Protein AF-X1G095-F1 (afdb_monomer_lite)

Radius of gyration: 19.26 Å; chains: 1; bounding box: 47×17×46 Å

Structure (mmCIF, N/CA/C/O backbone):
data_AF-X1G095-F1
#
_entry.id   AF-X1G095-F1
#
loop_
_atom_site.group_PDB
_atom_site.id
_atom_site.type_symbol
_atom_site.label_atom_id
_atom_site.label_alt_id
_atom_site.label_comp_id
_atom_site.label_asym_id
_atom_site.label_entity_id
_atom_site.label_seq_id
_atom_site.pdbx_PDB_ins_code
_atom_site.Cartn_x
_atom_site.Cartn_y
_atom_site.Cartn_z
_atom_site.occupancy
_atom_site.B_iso_or_equiv
_atom_site.auth_seq_id
_atom_site.auth_comp_id
_atom_site.auth_asym_id
_atom_site.auth_atom_id
_atom_site.pdbx_PDB_model_num
ATOM 1 N N . LYS A 1 1 ? -13.282 6.020 -6.147 1.00 81.81 1 LYS A N 1
ATOM 2 C CA . LYS A 1 1 ? -13.231 5.980 -7.633 1.00 81.81 1 LYS A CA 1
ATOM 3 C C . LYS A 1 1 ? -11.799 6.033 -8.180 1.00 81.81 1 LYS A C 1
ATOM 5 O O . LYS A 1 1 ? -11.511 5.239 -9.056 1.00 81.81 1 LYS A O 1
ATOM 10 N N . TYR A 1 2 ? -10.896 6.871 -7.651 1.00 92.94 2 TYR A N 1
ATOM 11 C CA . TYR A 1 2 ? -9.537 7.024 -8.211 1.00 92.94 2 TYR A CA 1
ATOM 12 C C . TYR A 1 2 ? -8.449 6.099 -7.646 1.00 92.94 2 TYR A C 1
ATOM 14 O O . TYR A 1 2 ? -7.417 5.953 -8.283 1.00 92.94 2 TYR A O 1
ATOM 22 N N . SER A 1 3 ? -8.672 5.437 -6.504 1.00 92.44 3 SER A N 1
ATOM 23 C CA . SER A 1 3 ? -7.646 4.598 -5.857 1.00 92.44 3 SER A CA 1
ATOM 24 C C . SER A 1 3 ? -7.054 3.530 -6.786 1.00 92.44 3 SER A C 1
ATOM 26 O O . SER A 1 3 ? -5.845 3.398 -6.859 1.00 92.44 3 SER A O 1
ATOM 28 N N . LEU A 1 4 ? -7.863 2.797 -7.559 1.00 95.88 4 LEU A N 1
ATOM 29 C CA . LEU A 1 4 ? -7.307 1.778 -8.457 1.00 95.88 4 LEU A CA 1
ATOM 30 C C . LEU A 1 4 ? -6.514 2.384 -9.627 1.00 95.88 4 LEU A C 1
ATOM 32 O O . LEU A 1 4 ? -5.514 1.810 -10.042 1.00 95.88 4 LEU A O 1
ATOM 36 N N . ALA A 1 5 ? -6.936 3.547 -10.132 1.00 96.69 5 ALA A N 1
ATOM 37 C CA . ALA A 1 5 ? -6.280 4.211 -11.256 1.00 96.69 5 ALA A CA 1
ATOM 38 C 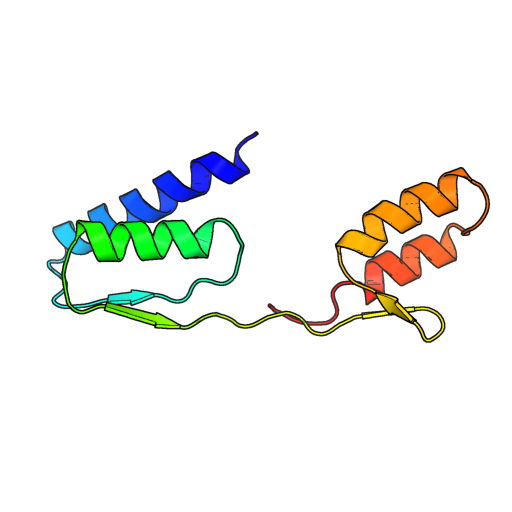C . ALA A 1 5 ? -4.871 4.714 -10.904 1.00 96.69 5 ALA A C 1
ATOM 40 O O . ALA A 1 5 ? -4.015 4.775 -11.783 1.00 96.69 5 ALA A O 1
ATOM 41 N N . THR A 1 6 ? -4.593 5.022 -9.629 1.00 97.12 6 THR A N 1
ATOM 42 C CA . THR A 1 6 ? -3.250 5.462 -9.219 1.00 97.12 6 THR A CA 1
ATOM 43 C C . THR A 1 6 ? -2.192 4.380 -9.410 1.00 97.12 6 THR A C 1
ATOM 45 O O . THR A 1 6 ? -1.034 4.723 -9.612 1.00 97.12 6 THR A O 1
ATOM 48 N N . ARG A 1 7 ? -2.568 3.093 -9.423 1.00 97.69 7 ARG A N 1
ATOM 49 C CA . ARG A 1 7 ? -1.642 1.985 -9.702 1.00 97.69 7 ARG A CA 1
ATOM 50 C C . ARG A 1 7 ? -0.944 2.149 -11.055 1.00 97.69 7 ARG A C 1
ATOM 52 O O . ARG A 1 7 ? 0.274 2.024 -11.118 1.00 97.69 7 ARG A O 1
ATOM 59 N N . GLU A 1 8 ? -1.711 2.433 -12.108 1.00 97.88 8 GLU A N 1
ATOM 60 C CA . GLU A 1 8 ? -1.164 2.622 -13.461 1.00 97.88 8 GLU A CA 1
ATOM 61 C C . GLU A 1 8 ? -0.328 3.898 -13.530 1.00 97.88 8 GLU A C 1
ATOM 63 O O . GLU A 1 8 ? 0.788 3.871 -14.027 1.00 97.88 8 GLU A O 1
ATOM 68 N N . ILE A 1 9 ? -0.813 4.987 -12.922 1.00 98.00 9 ILE A N 1
ATOM 69 C CA . ILE A 1 9 ? -0.088 6.265 -12.886 1.00 98.00 9 ILE A CA 1
ATOM 70 C C . ILE A 1 9 ? 1.289 6.099 -12.232 1.00 98.00 9 ILE A C 1
ATOM 72 O O . ILE A 1 9 ? 2.269 6.648 -12.726 1.00 98.00 9 ILE A O 1
ATOM 76 N N . ILE A 1 10 ? 1.381 5.344 -11.135 1.00 98.25 10 ILE A N 1
ATOM 77 C CA . ILE A 1 10 ? 2.654 5.056 -10.461 1.00 98.25 10 ILE A CA 1
ATOM 78 C C . ILE A 1 10 ? 3.580 4.264 -11.384 1.00 98.25 10 ILE A C 1
ATOM 80 O O . ILE A 1 10 ? 4.750 4.624 -11.510 1.00 98.25 10 ILE A O 1
ATOM 84 N N . ALA A 1 11 ? 3.060 3.218 -12.034 1.00 98.44 11 ALA A N 1
ATOM 85 C CA . ALA A 1 11 ? 3.848 2.392 -12.940 1.00 98.44 11 ALA A CA 1
ATOM 86 C C . ALA A 1 11 ? 4.412 3.222 -14.106 1.00 98.44 11 ALA A C 1
ATOM 88 O O . ALA A 1 11 ? 5.623 3.237 -14.327 1.00 98.44 11 ALA A O 1
ATOM 89 N N . ASP A 1 12 ? 3.545 3.983 -14.774 1.00 98.38 12 ASP A N 1
ATOM 90 C CA . ASP A 1 12 ? 3.890 4.812 -15.929 1.00 98.38 12 ASP A CA 1
ATOM 91 C C . ASP A 1 12 ? 4.857 5.944 -15.545 1.00 98.38 12 ASP A C 1
ATOM 93 O O . ASP A 1 12 ? 5.758 6.286 -16.309 1.00 98.38 12 ASP A O 1
ATOM 97 N N . SER A 1 13 ? 4.720 6.509 -14.339 1.00 98.38 13 SER A N 1
ATOM 98 C CA . SER A 1 13 ? 5.625 7.557 -13.847 1.00 98.38 13 SER A CA 1
ATOM 99 C C . SER A 1 13 ? 7.048 7.033 -13.646 1.00 98.38 13 SER A C 1
ATOM 101 O O . SER A 1 13 ? 8.011 7.696 -14.030 1.00 98.38 13 SER A O 1
ATOM 103 N N . ILE A 1 14 ? 7.197 5.842 -13.059 1.00 98.19 14 ILE A N 1
ATOM 104 C CA . ILE A 1 14 ? 8.511 5.214 -12.855 1.00 98.19 14 ILE A CA 1
ATOM 105 C C . ILE A 1 14 ? 9.121 4.832 -14.201 1.00 98.19 14 ILE A C 1
ATOM 107 O O . ILE A 1 14 ? 10.305 5.080 -14.424 1.00 98.19 14 ILE A O 1
ATOM 111 N N . GLU A 1 15 ? 8.318 4.271 -15.105 1.00 98.19 15 GLU A N 1
ATOM 112 C CA . GLU A 1 15 ? 8.736 3.911 -16.460 1.00 98.19 15 GLU A CA 1
ATOM 113 C C . GLU A 1 15 ? 9.261 5.137 -17.223 1.00 98.19 15 GLU A C 1
ATOM 115 O O . GLU A 1 15 ? 10.384 5.118 -17.732 1.00 98.19 15 GLU A O 1
ATOM 120 N N . ALA A 1 16 ? 8.510 6.243 -17.208 1.00 98.25 16 ALA A N 1
ATOM 121 C CA . ALA A 1 16 ? 8.881 7.484 -17.878 1.00 98.25 16 ALA A CA 1
ATOM 122 C C . ALA A 1 16 ? 10.215 8.057 -17.375 1.00 98.25 16 ALA A C 1
ATOM 124 O O . ALA A 1 16 ? 11.090 8.380 -18.179 1.00 98.25 16 ALA A O 1
ATOM 125 N N . VAL A 1 17 ? 10.398 8.162 -16.054 1.00 98.12 17 VAL A N 1
ATOM 126 C C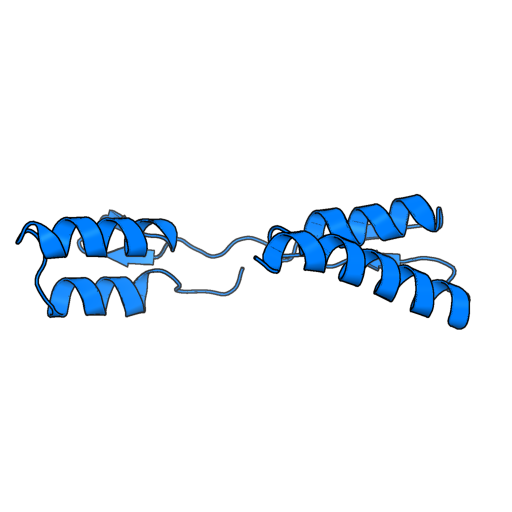A . VAL A 1 17 ? 11.637 8.709 -15.475 1.00 98.12 17 VAL A CA 1
ATOM 127 C C . VAL A 1 17 ? 12.819 7.773 -15.734 1.00 98.12 17 VAL A C 1
ATOM 129 O O . VAL A 1 17 ? 13.900 8.239 -16.092 1.00 98.12 17 VAL 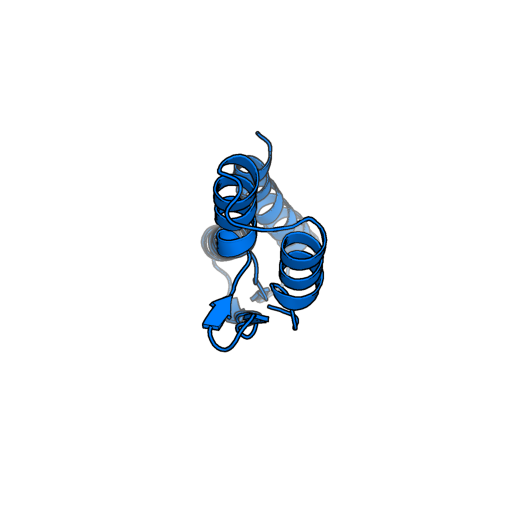A O 1
ATOM 132 N N . SER A 1 18 ? 12.617 6.460 -15.608 1.00 97.38 18 SER A N 1
ATOM 133 C CA . SER A 1 18 ? 13.696 5.479 -15.770 1.00 97.38 18 SER A CA 1
ATOM 134 C C . SER A 1 18 ? 14.222 5.417 -17.201 1.00 97.38 18 SER A C 1
ATOM 136 O O . SER A 1 18 ? 15.432 5.321 -17.395 1.00 97.38 18 SER A O 1
ATOM 138 N N . MET A 1 19 ? 13.336 5.528 -18.197 1.00 96.19 19 MET A N 1
ATOM 139 C CA . MET A 1 19 ? 13.728 5.592 -19.609 1.00 96.19 19 MET A CA 1
ATOM 140 C C . MET A 1 19 ? 14.349 6.939 -19.993 1.00 96.19 19 MET A C 1
ATOM 142 O O . MET A 1 19 ? 15.235 6.979 -20.843 1.00 96.19 19 MET A O 1
ATOM 146 N N . ALA A 1 20 ? 13.899 8.042 -19.385 1.00 97.94 20 ALA A N 1
ATOM 147 C CA . ALA A 1 20 ? 14.448 9.370 -19.657 1.00 97.94 20 ALA A CA 1
ATOM 148 C C . ALA A 1 20 ? 15.872 9.555 -19.103 1.00 97.94 20 ALA A C 1
ATOM 150 O O . ALA A 1 20 ? 16.673 10.266 -19.710 1.00 97.94 20 ALA A O 1
ATOM 151 N N . HIS A 1 21 ? 16.186 8.925 -17.966 1.00 96.56 21 HIS A N 1
ATOM 152 C CA . HIS A 1 21 ? 17.472 9.042 -17.262 1.00 96.56 21 HIS A CA 1
ATOM 153 C C . HIS A 1 21 ? 18.384 7.809 -17.377 1.00 96.56 21 HIS A C 1
ATOM 155 O O . HIS A 1 21 ? 19.338 7.692 -16.612 1.00 96.56 21 HIS A O 1
ATOM 161 N N . PRO A 1 22 ? 18.176 6.988 -18.413 1.00 94.19 22 PRO A N 1
ATOM 162 C CA . PRO A 1 22 ? 18.614 5.584 -18.524 1.00 94.19 22 PRO A CA 1
ATOM 163 C C . PRO A 1 22 ? 19.214 4.968 -17.248 1.00 94.19 22 PRO A C 1
ATOM 165 O O . PRO A 1 22 ? 20.422 4.760 -17.157 1.00 94.19 22 PRO A O 1
ATOM 168 N N . PHE A 1 23 ? 18.379 4.688 -16.243 1.00 96.56 23 PHE A N 1
ATOM 169 C CA . PHE A 1 23 ? 18.864 4.052 -15.013 1.00 96.56 23 PHE A CA 1
ATOM 170 C C . PHE A 1 23 ? 19.256 2.585 -15.248 1.00 96.56 23 PHE A C 1
ATOM 172 O O . PHE A 1 23 ? 18.519 1.838 -15.888 1.00 96.56 23 PHE A O 1
ATOM 179 N N . ASP A 1 24 ? 20.373 2.152 -14.655 1.00 97.19 24 ASP A N 1
ATOM 180 C CA . ASP A 1 24 ? 20.853 0.761 -14.723 1.00 97.19 24 ASP A CA 1
ATOM 181 C C . ASP A 1 24 ? 20.146 -0.182 -13.730 1.00 97.19 24 ASP A C 1
ATOM 183 O O . ASP A 1 24 ? 20.274 -1.404 -13.817 1.00 97.19 24 ASP A O 1
ATOM 187 N N . GLY A 1 25 ? 19.412 0.369 -12.761 1.00 97.56 25 GLY A N 1
ATOM 188 C CA . GLY A 1 25 ? 18.661 -0.406 -11.781 1.00 97.56 25 GLY A CA 1
ATOM 189 C C . GLY A 1 25 ? 17.785 0.448 -10.869 1.00 97.56 25 GLY A C 1
ATOM 190 O O . GLY A 1 25 ? 17.907 1.672 -10.839 1.00 97.56 25 GLY A O 1
ATOM 191 N N . LEU A 1 26 ? 16.888 -0.205 -10.124 1.00 98.19 26 LEU A N 1
ATOM 192 C CA . LEU A 1 26 ? 15.856 0.448 -9.314 1.00 98.19 26 LEU A CA 1
ATOM 193 C C . LEU A 1 26 ? 15.836 -0.052 -7.868 1.00 98.19 26 LEU A C 1
ATOM 195 O O . LEU A 1 26 ? 15.897 -1.250 -7.594 1.00 98.19 26 LEU A O 1
ATOM 199 N N . VAL A 1 27 ? 15.646 0.883 -6.940 1.00 98.12 27 VAL A N 1
ATOM 200 C CA . VAL A 1 27 ? 15.267 0.600 -5.551 1.00 98.12 27 VAL A CA 1
ATOM 201 C C . VAL A 1 27 ? 13.868 1.163 -5.340 1.00 98.12 27 VAL A C 1
ATOM 203 O O . VAL A 1 27 ? 13.657 2.370 -5.426 1.00 98.12 27 VAL A O 1
ATOM 206 N N . LEU A 1 28 ? 12.902 0.283 -5.098 1.00 97.88 28 LEU A N 1
ATOM 207 C CA . LEU A 1 28 ? 11.485 0.618 -5.002 1.00 97.88 28 LEU A CA 1
ATOM 208 C C . LEU A 1 28 ? 11.025 0.489 -3.552 1.00 97.88 28 LEU A C 1
ATOM 210 O O . LEU A 1 28 ? 11.159 -0.584 -2.966 1.00 97.88 28 LEU A O 1
ATOM 214 N N . ILE A 1 29 ? 10.462 1.560 -2.986 1.00 97.12 29 ILE A N 1
ATOM 215 C CA . ILE A 1 29 ? 10.042 1.611 -1.576 1.00 97.12 29 ILE A CA 1
ATOM 216 C C . ILE A 1 29 ? 8.524 1.836 -1.475 1.00 97.12 29 ILE A C 1
ATOM 218 O O . ILE A 1 29 ? 8.081 2.965 -1.248 1.00 97.12 29 ILE A O 1
ATOM 222 N N . PRO A 1 30 ? 7.690 0.805 -1.707 1.00 95.75 30 PRO A N 1
ATOM 223 C CA . PRO A 1 30 ? 6.245 0.935 -1.584 1.00 95.75 30 PRO A CA 1
ATOM 224 C C . PRO A 1 30 ? 5.761 0.694 -0.144 1.00 95.75 30 PRO A C 1
ATOM 226 O O . PRO A 1 30 ? 6.320 -0.132 0.575 1.00 95.75 30 PRO A O 1
ATOM 229 N N . SER A 1 31 ? 4.666 1.345 0.256 1.00 91.88 31 SER A N 1
ATOM 230 C CA . SER A 1 31 ? 3.995 1.102 1.550 1.00 91.88 31 SER A CA 1
ATOM 231 C C . SER A 1 31 ? 2.499 0.817 1.395 1.00 91.88 31 SER A C 1
ATOM 233 O O . SER A 1 31 ? 1.999 -0.194 1.872 1.00 91.88 31 SER A O 1
ATOM 235 N N . CYS A 1 32 ? 1.777 1.672 0.669 1.00 92.50 32 CYS A N 1
ATOM 236 C CA . CYS A 1 32 ? 0.325 1.574 0.551 1.00 92.50 32 CYS A CA 1
ATOM 237 C C . CYS A 1 32 ? -0.125 0.590 -0.550 1.00 92.50 32 CYS A C 1
ATOM 239 O O . CYS A 1 32 ? 0.563 0.388 -1.555 1.00 92.50 32 CYS A O 1
ATOM 241 N N . ASP A 1 33 ? -1.336 0.050 -0.393 1.00 94.19 33 ASP A N 1
ATOM 242 C CA . ASP A 1 33 ? -1.980 -0.990 -1.214 1.00 94.19 33 ASP A CA 1
ATOM 243 C C . ASP A 1 33 ? -1.737 -0.844 -2.727 1.00 94.19 33 ASP A C 1
ATOM 245 O O . ASP A 1 33 ? -1.284 -1.779 -3.376 1.00 94.19 33 ASP A O 1
ATOM 249 N N . LYS A 1 34 ? -1.970 0.341 -3.307 1.00 96.56 34 LYS A N 1
ATOM 250 C CA . LYS A 1 34 ? -1.859 0.553 -4.767 1.00 96.56 34 LYS A CA 1
ATOM 251 C C . LYS A 1 34 ? -0.450 0.905 -5.243 1.00 96.56 34 LYS A C 1
ATOM 253 O O . LYS A 1 34 ? -0.168 0.785 -6.434 1.00 96.56 34 LYS A O 1
ATOM 258 N N . ILE A 1 35 ? 0.431 1.285 -4.320 1.00 97.00 35 ILE A N 1
ATOM 259 C CA . ILE A 1 35 ? 1.827 1.626 -4.607 1.00 97.00 35 ILE A CA 1
ATOM 260 C C . ILE A 1 35 ? 2.636 0.350 -4.839 1.00 97.00 35 ILE A C 1
ATOM 262 O O . ILE A 1 35 ? 3.37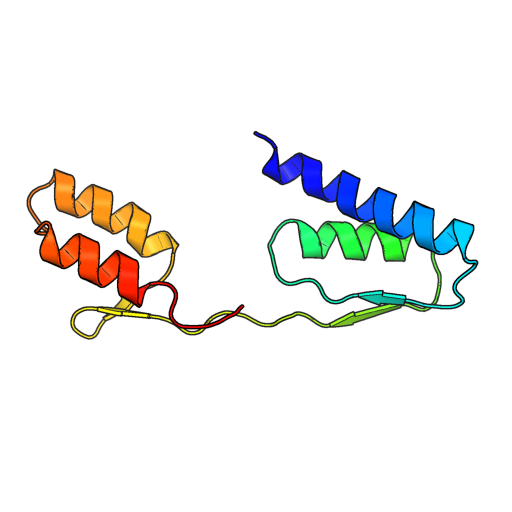6 0.278 -5.816 1.00 97.00 35 ILE A O 1
ATOM 266 N N . VAL A 1 36 ? 2.437 -0.676 -4.000 1.00 96.88 36 VAL A N 1
ATOM 267 C CA . VAL A 1 36 ? 3.133 -1.972 -4.098 1.00 96.88 36 VAL A CA 1
ATOM 268 C C . VAL A 1 36 ? 3.027 -2.591 -5.502 1.00 96.88 36 VAL A C 1
ATOM 270 O O . VAL A 1 36 ? 4.064 -2.773 -6.143 1.00 96.88 36 VAL A O 1
ATOM 273 N N . PRO A 1 37 ? 1.827 -2.873 -6.050 1.00 97.50 37 PRO A N 1
ATOM 274 C CA . PRO A 1 37 ? 1.712 -3.441 -7.384 1.00 97.50 37 PRO A CA 1
ATOM 275 C C . PRO A 1 37 ? 2.129 -2.453 -8.478 1.00 97.50 37 PRO A C 1
ATOM 277 O O . PRO A 1 37 ? 2.688 -2.895 -9.471 1.00 97.50 37 PRO A O 1
ATOM 280 N N . GLY A 1 38 ? 1.916 -1.140 -8.314 1.00 98.00 38 GLY A N 1
ATOM 281 C CA . GLY A 1 38 ? 2.331 -0.143 -9.311 1.00 98.00 38 GLY A CA 1
ATOM 282 C C . GLY A 1 38 ? 3.850 -0.111 -9.512 1.00 98.00 38 GLY A C 1
ATOM 283 O O . GLY A 1 38 ? 4.333 -0.158 -10.641 1.00 98.00 38 GLY A O 1
ATOM 284 N N . MET A 1 39 ? 4.613 -0.124 -8.417 1.00 98.31 39 MET A N 1
ATOM 285 C CA . MET A 1 39 ? 6.077 -0.187 -8.462 1.00 98.31 39 MET A CA 1
ATOM 286 C C . MET A 1 39 ? 6.584 -1.521 -9.028 1.00 98.31 39 MET A C 1
ATOM 288 O O . MET A 1 39 ? 7.493 -1.531 -9.856 1.00 98.31 39 MET A O 1
ATOM 292 N N . ILE A 1 40 ? 5.975 -2.647 -8.635 1.00 97.88 40 ILE A N 1
ATOM 293 C CA . ILE A 1 40 ? 6.336 -3.971 -9.170 1.00 97.88 40 ILE A CA 1
ATOM 294 C C . ILE A 1 40 ? 6.046 -4.052 -10.674 1.00 97.88 40 ILE A C 1
ATOM 296 O O . ILE A 1 40 ? 6.863 -4.575 -11.429 1.00 97.88 40 ILE A O 1
ATOM 300 N N . MET A 1 41 ? 4.916 -3.505 -11.130 1.00 98.44 41 MET A N 1
ATOM 301 C CA . MET A 1 41 ? 4.586 -3.433 -12.554 1.00 98.44 41 MET A CA 1
ATOM 302 C C . MET A 1 41 ? 5.653 -2.665 -13.338 1.00 98.44 41 MET A C 1
ATOM 304 O O . MET A 1 41 ? 6.088 -3.156 -14.375 1.00 98.44 41 MET A O 1
ATOM 308 N N . ALA A 1 42 ? 6.119 -1.517 -12.835 1.00 98.19 42 ALA A N 1
ATOM 309 C CA . ALA A 1 42 ? 7.194 -0.762 -13.481 1.00 98.19 42 ALA A CA 1
ATOM 310 C C . ALA A 1 42 ? 8.504 -1.561 -13.571 1.00 98.19 42 ALA A C 1
ATOM 312 O O . ALA A 1 42 ? 9.101 -1.624 -14.644 1.00 98.19 42 ALA A O 1
ATOM 313 N N . ALA A 1 43 ? 8.923 -2.220 -12.483 1.00 97.94 43 ALA A N 1
ATOM 314 C CA . ALA A 1 43 ? 10.120 -3.066 -12.491 1.00 97.94 43 ALA A CA 1
ATOM 315 C C . ALA A 1 43 ? 10.034 -4.182 -13.542 1.00 97.94 43 ALA A C 1
ATOM 317 O O . ALA A 1 43 ? 10.987 -4.409 -14.285 1.00 97.94 43 ALA A O 1
ATOM 318 N N . LEU A 1 44 ? 8.880 -4.852 -13.632 1.00 97.88 44 LEU A N 1
ATOM 319 C CA . LEU A 1 44 ? 8.657 -5.923 -14.605 1.00 97.88 44 LEU A CA 1
ATOM 320 C C . LEU A 1 44 ? 8.630 -5.409 -16.051 1.00 97.88 44 LEU A C 1
ATOM 322 O O . LEU A 1 44 ? 9.128 -6.099 -16.936 1.00 97.88 44 LEU A O 1
ATOM 326 N N . ARG A 1 45 ? 8.069 -4.216 -16.301 1.00 98.06 45 ARG A N 1
ATOM 327 C CA . ARG A 1 45 ? 8.052 -3.595 -17.637 1.00 98.06 45 ARG A CA 1
ATOM 328 C C . ARG A 1 45 ? 9.446 -3.168 -18.094 1.00 98.06 45 ARG A C 1
ATOM 330 O O . ARG A 1 45 ? 9.813 -3.435 -19.233 1.00 98.06 45 ARG A O 1
ATOM 337 N N . LEU A 1 46 ? 10.217 -2.533 -17.211 1.00 97.56 46 LEU A N 1
ATOM 338 C CA . LEU A 1 46 ? 11.567 -2.048 -17.517 1.00 97.56 46 LEU A CA 1
ATOM 339 C C . LEU A 1 46 ? 12.589 -3.185 -17.617 1.00 97.56 46 LEU A C 1
ATOM 341 O O . LEU A 1 46 ? 13.550 -3.073 -18.372 1.00 97.56 46 LEU A O 1
ATOM 345 N N . ASN A 1 47 ? 12.378 -4.279 -16.877 1.00 97.62 47 ASN A N 1
ATOM 346 C CA . ASN A 1 47 ? 13.212 -5.481 -16.909 1.00 97.62 47 ASN A CA 1
ATOM 347 C C . ASN A 1 47 ? 14.716 -5.202 -16.678 1.00 97.62 47 ASN A C 1
ATOM 349 O O . ASN A 1 47 ? 15.588 -5.810 -17.300 1.00 97.62 47 ASN A O 1
ATOM 353 N N . ILE A 1 48 ? 15.010 -4.277 -15.761 1.00 97.94 48 ILE A N 1
ATOM 354 C CA . ILE A 1 48 ? 16.356 -3.955 -15.264 1.00 97.94 48 ILE A CA 1
ATOM 355 C C . ILE A 1 48 ? 16.506 -4.413 -13.803 1.00 97.94 48 ILE A C 1
ATOM 357 O O . ILE A 1 48 ? 15.490 -4.568 -13.111 1.00 97.94 48 ILE A O 1
ATOM 361 N N . PRO A 1 49 ? 17.738 -4.631 -13.297 1.00 98.44 49 PRO A N 1
ATOM 362 C CA . PRO A 1 49 ? 17.980 -5.009 -11.905 1.00 98.44 49 PRO A CA 1
ATOM 363 C C . PRO A 1 49 ? 17.190 -4.146 -10.913 1.00 98.44 49 PRO A C 1
ATOM 365 O O . PRO A 1 49 ? 17.369 -2.934 -10.849 1.00 98.44 49 PRO A O 1
ATOM 368 N N . SER A 1 50 ? 16.293 -4.766 -10.145 1.00 98.06 50 SER A N 1
ATOM 369 C CA . SER A 1 50 ? 15.367 -4.052 -9.261 1.00 98.06 50 SER A CA 1
ATOM 370 C C . SER A 1 50 ? 15.232 -4.753 -7.912 1.00 98.06 50 SER A C 1
ATOM 372 O O . SER A 1 50 ? 15.159 -5.980 -7.855 1.00 98.06 50 SER A O 1
ATOM 374 N N . ILE A 1 51 ? 15.150 -3.979 -6.829 1.00 98.12 51 ILE A N 1
ATOM 375 C CA . ILE A 1 51 ? 14.839 -4.469 -5.479 1.00 98.12 51 ILE A CA 1
ATOM 376 C C . ILE A 1 51 ? 13.633 -3.722 -4.910 1.00 98.12 51 ILE A C 1
ATOM 378 O O . ILE A 1 51 ? 13.514 -2.507 -5.061 1.00 98.12 51 ILE A O 1
ATOM 382 N N . VAL A 1 52 ? 12.739 -4.457 -4.247 1.00 97.31 52 VAL A N 1
ATOM 383 C CA . VAL A 1 52 ? 11.560 -3.902 -3.572 1.00 97.31 52 VAL A CA 1
ATOM 384 C C . VAL A 1 52 ? 11.756 -4.001 -2.065 1.00 97.31 52 VAL A C 1
ATOM 386 O O . VAL A 1 52 ? 12.007 -5.085 -1.541 1.00 97.31 52 VAL A O 1
ATOM 389 N N . ILE A 1 53 ? 11.623 -2.873 -1.373 1.00 97.06 53 ILE A N 1
ATOM 390 C CA . ILE A 1 53 ? 11.764 -2.755 0.078 1.00 97.06 53 ILE A CA 1
ATOM 391 C C . ILE A 1 53 ? 10.450 -2.201 0.621 1.00 97.06 53 ILE A C 1
ATOM 393 O O . ILE A 1 53 ? 10.130 -1.039 0.404 1.00 97.06 53 ILE A O 1
ATOM 397 N N . SER A 1 54 ? 9.668 -3.031 1.309 1.00 93.81 54 SER A N 1
ATOM 398 C CA . SER A 1 54 ? 8.421 -2.560 1.921 1.00 93.81 54 SER A CA 1
ATOM 399 C C . SER A 1 54 ? 8.706 -1.470 2.959 1.00 93.81 54 SER A C 1
ATOM 401 O O . SER A 1 54 ? 9.630 -1.614 3.759 1.00 93.81 54 SER A O 1
ATOM 403 N N . GLY A 1 55 ? 7.882 -0.418 2.976 1.00 92.12 55 GLY A N 1
ATOM 404 C CA . GLY A 1 55 ? 7.918 0.623 4.009 1.00 92.12 55 GLY A CA 1
ATOM 405 C C . GLY A 1 55 ? 7.589 0.104 5.416 1.00 92.12 55 GLY A C 1
ATOM 406 O O . GLY A 1 55 ? 7.965 0.738 6.396 1.00 92.12 55 GLY A O 1
ATOM 407 N N . GLY A 1 56 ? 6.961 -1.074 5.505 1.00 93.50 56 GLY A N 1
ATOM 408 C CA . GLY A 1 56 ? 6.556 -1.703 6.761 1.00 93.50 56 GLY A CA 1
ATOM 409 C C . GLY A 1 56 ? 5.162 -1.265 7.224 1.00 93.50 56 GLY A C 1
ATOM 410 O O . GLY A 1 56 ? 4.666 -0.252 6.742 1.00 93.50 56 GLY A O 1
ATOM 411 N N . PRO A 1 57 ? 4.520 -2.052 8.107 1.00 93.94 57 PRO A N 1
ATOM 412 C CA . PRO A 1 57 ? 3.183 -1.767 8.608 1.00 93.94 57 PRO A CA 1
ATOM 413 C C . PRO A 1 57 ? 3.197 -0.818 9.809 1.00 93.94 57 PRO A C 1
ATOM 415 O O . PRO A 1 57 ? 4.156 -0.772 10.584 1.00 93.94 57 PRO A O 1
ATOM 418 N N . MET A 1 58 ? 2.068 -0.148 10.007 1.00 95.00 58 MET A N 1
ATOM 419 C CA . MET A 1 58 ? 1.758 0.598 11.222 1.00 95.00 58 MET A CA 1
ATOM 420 C C . MET A 1 58 ? 1.549 -0.331 12.435 1.00 95.00 58 MET A C 1
ATOM 422 O O . MET A 1 58 ? 1.062 -1.455 12.291 1.00 95.00 58 MET A O 1
ATOM 426 N N . LEU A 1 59 ? 1.894 0.137 13.643 1.00 95.38 59 LEU A N 1
ATOM 427 C CA . LEU A 1 59 ? 1.568 -0.556 14.895 1.00 95.38 59 LEU A CA 1
ATOM 428 C C . LEU A 1 59 ? 0.065 -0.480 15.199 1.00 95.38 59 LEU A C 1
ATOM 430 O O . LEU A 1 59 ? -0.603 0.483 14.834 1.00 95.38 59 LEU A O 1
ATOM 434 N N . ALA A 1 60 ? -0.460 -1.476 15.913 1.00 95.88 60 ALA A N 1
ATOM 435 C CA . ALA A 1 60 ? -1.846 -1.444 16.371 1.00 95.88 60 ALA A CA 1
ATOM 436 C C . ALA A 1 60 ? -2.058 -0.326 17.405 1.00 95.88 60 ALA A C 1
ATOM 438 O O . ALA A 1 60 ? -1.256 -0.164 18.330 1.00 95.88 60 ALA A O 1
ATOM 439 N N . GLY A 1 61 ? -3.151 0.419 17.244 1.00 96.62 61 GLY A N 1
ATOM 440 C CA . GLY A 1 61 ? -3.647 1.357 18.243 1.00 96.62 61 GLY A CA 1
ATOM 441 C C . GLY A 1 61 ? -4.272 0.634 19.432 1.00 96.62 61 GLY A C 1
ATOM 442 O O . GLY A 1 61 ? -4.516 -0.575 19.379 1.00 96.62 61 GLY A O 1
ATOM 443 N N . LYS A 1 62 ? -4.567 1.362 20.512 1.00 96.50 62 LYS A N 1
ATOM 444 C CA . LYS A 1 62 ? -5.196 0.792 21.712 1.00 96.50 62 LYS A CA 1
ATOM 445 C C . LYS A 1 62 ? -6.405 1.606 22.143 1.00 96.50 62 LYS A C 1
ATOM 447 O O . LYS A 1 62 ? -6.306 2.807 22.330 1.00 96.50 62 LYS A O 1
ATOM 452 N N . PHE A 1 63 ? -7.518 0.927 22.403 1.00 96.00 63 PHE A N 1
ATOM 453 C CA . PHE A 1 63 ? -8.705 1.541 22.999 1.00 96.00 63 PHE A CA 1
ATOM 454 C C . PHE A 1 63 ? -9.355 0.575 23.987 1.00 96.00 63 PHE A C 1
ATOM 456 O O . PHE A 1 63 ? -9.652 -0.570 23.651 1.00 96.00 63 PHE A O 1
ATOM 463 N N . LYS A 1 64 ? -9.541 1.015 25.239 1.00 93.69 64 LYS A N 1
ATOM 464 C CA . LYS A 1 64 ? -10.122 0.207 26.337 1.00 93.69 64 LYS A CA 1
ATOM 465 C C . LYS A 1 64 ? -9.484 -1.186 26.512 1.00 93.69 64 LYS A C 1
ATOM 467 O O . LYS A 1 64 ? -10.143 -2.132 26.934 1.00 93.69 64 LYS A O 1
ATOM 472 N N . GLY A 1 65 ? -8.186 -1.301 26.224 1.00 92.88 65 GLY A N 1
ATOM 473 C CA . GLY A 1 65 ? -7.419 -2.547 26.340 1.00 92.88 65 GLY A CA 1
ATOM 474 C C . GLY A 1 65 ? -7.483 -3.467 25.115 1.00 92.88 65 GLY A C 1
ATOM 475 O O . GLY A 1 65 ? -6.789 -4.483 25.108 1.00 92.88 65 GLY A O 1
ATOM 476 N N . GLU A 1 66 ? -8.246 -3.111 24.081 1.00 93.94 66 GLU A N 1
ATOM 477 C CA . G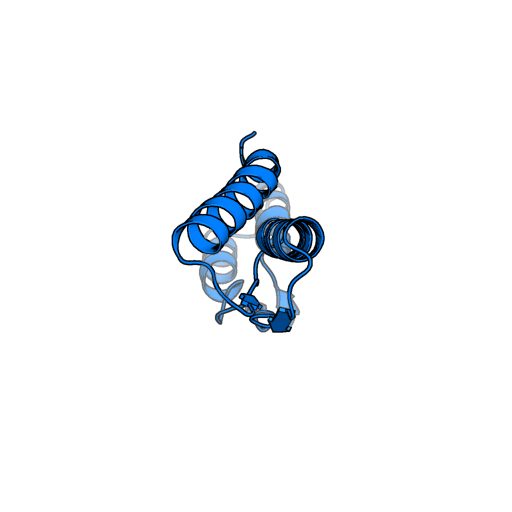LU A 1 66 ? -8.309 -3.843 22.813 1.00 93.94 66 GLU A CA 1
ATOM 478 C C . GLU A 1 66 ? -7.410 -3.198 21.750 1.00 93.94 66 GLU A C 1
ATOM 480 O O . GLU A 1 66 ? -7.157 -1.990 21.778 1.00 93.94 66 GLU A O 1
ATOM 485 N N . ASP A 1 67 ? -6.909 -4.026 20.831 1.00 96.62 67 ASP A N 1
ATOM 486 C CA . ASP A 1 67 ? -6.223 -3.560 19.626 1.00 96.62 67 ASP A CA 1
ATOM 487 C C . ASP A 1 67 ? -7.230 -2.947 18.658 1.00 96.62 67 ASP A C 1
ATOM 489 O O . ASP A 1 67 ? -8.274 -3.539 18.379 1.00 96.62 67 ASP A O 1
ATOM 493 N N . ILE A 1 68 ? -6.889 -1.774 18.135 1.00 96.69 68 ILE A N 1
ATOM 494 C CA . ILE A 1 68 ? -7.683 -1.072 17.133 1.00 96.69 68 ILE A CA 1
ATOM 495 C C . ILE A 1 68 ? -6.822 -0.693 15.930 1.00 96.69 68 ILE A C 1
ATOM 497 O O . ILE A 1 68 ? -5.605 -0.525 16.024 1.00 96.69 68 ILE A O 1
ATOM 501 N N . ASP A 1 69 ? -7.477 -0.563 14.786 1.00 95.00 69 ASP A N 1
ATOM 502 C CA . ASP A 1 69 ? -6.870 -0.179 13.518 1.00 95.00 69 ASP A CA 1
ATOM 503 C C . ASP A 1 69 ? -7.798 0.747 12.716 1.00 95.00 69 ASP A C 1
ATOM 505 O O . ASP A 1 69 ? -8.918 1.072 13.124 1.00 95.00 69 ASP A O 1
ATOM 509 N N . TYR A 1 70 ? -7.362 1.138 11.519 1.00 93.12 70 TYR A N 1
ATOM 510 C CA . TYR A 1 70 ? -8.157 1.978 10.623 1.00 93.12 70 TYR A CA 1
ATOM 511 C C . TYR A 1 70 ? -9.522 1.363 10.247 1.00 93.12 70 TYR A C 1
ATOM 513 O O . TYR A 1 70 ? -10.492 2.091 10.017 1.00 93.12 70 TYR A O 1
ATOM 521 N N . SER A 1 71 ? -9.639 0.031 10.203 1.00 93.75 71 SER A N 1
ATOM 522 C CA . SER A 1 71 ? -10.917 -0.645 9.928 1.00 93.75 71 SER A CA 1
ATOM 523 C C . SER A 1 71 ? -11.877 -0.497 11.107 1.00 93.75 71 SER A C 1
ATOM 525 O O . SER A 1 71 ? -13.081 -0.303 10.916 1.00 93.75 71 SER A O 1
ATOM 527 N N . THR A 1 72 ? -11.336 -0.497 12.325 1.00 94.31 72 THR A N 1
ATOM 528 C CA . THR A 1 72 ? -12.088 -0.319 13.566 1.00 94.31 72 THR A CA 1
ATOM 529 C C . THR A 1 72 ? -12.789 1.038 13.609 1.00 94.31 72 THR A C 1
ATOM 531 O O . THR A 1 72 ? -13.921 1.108 14.085 1.00 94.31 72 THR A O 1
ATOM 534 N N . CYS A 1 73 ? -12.212 2.097 13.031 1.00 94.44 73 CYS A N 1
ATOM 535 C CA . CYS A 1 73 ? -12.884 3.397 12.904 1.00 94.44 73 CYS A CA 1
ATOM 536 C C . CYS A 1 73 ? -14.233 3.288 12.170 1.00 94.44 73 CYS A C 1
ATOM 538 O O . CYS A 1 73 ? -15.236 3.866 12.598 1.00 94.44 73 CYS A O 1
ATOM 540 N N . TYR A 1 74 ? -14.306 2.499 11.092 1.00 94.31 74 TYR A N 1
ATOM 541 C CA . TYR A 1 74 ? -15.563 2.287 10.366 1.00 94.31 74 TYR A CA 1
ATOM 542 C C . TYR A 1 74 ? -16.583 1.505 11.195 1.00 94.31 74 TYR A C 1
ATOM 544 O O . TYR A 1 74 ? -17.777 1.822 11.187 1.00 94.31 74 TYR A O 1
ATOM 552 N N . GLU A 1 75 ? -16.127 0.496 11.934 1.00 93.94 75 GLU A N 1
ATOM 553 C CA . GLU A 1 75 ? -16.987 -0.269 12.835 1.00 93.94 75 GLU A CA 1
ATOM 554 C C . GLU A 1 75 ? -17.496 0.579 14.005 1.00 93.94 75 GLU A C 1
ATOM 556 O O . GLU A 1 75 ? -18.662 0.459 14.400 1.00 93.94 75 GLU A O 1
ATOM 561 N N . ALA A 1 76 ? -16.650 1.468 14.527 1.00 94.50 76 ALA A N 1
ATOM 562 C CA . ALA A 1 76 ? -16.957 2.377 15.620 1.00 94.50 76 ALA A CA 1
ATOM 563 C C . ALA A 1 76 ? -18.107 3.318 15.252 1.00 94.50 76 ALA A C 1
ATOM 565 O O . ALA A 1 76 ? -19.052 3.446 16.029 1.00 94.50 76 ALA A O 1
ATOM 566 N N . ILE A 1 77 ? -18.127 3.856 14.025 1.00 94.25 77 ILE A N 1
ATOM 567 C CA . ILE A 1 77 ? -19.266 4.635 13.503 1.00 94.25 77 ILE A CA 1
ATOM 568 C C . ILE A 1 77 ? -20.560 3.802 13.536 1.00 94.25 77 ILE A C 1
ATOM 570 O O . ILE A 1 77 ? -21.636 4.302 13.879 1.00 94.25 77 ILE A O 1
ATOM 574 N N . GLY A 1 78 ? -20.477 2.513 13.198 1.00 94.31 78 GLY A N 1
ATOM 575 C CA . GLY A 1 78 ? -21.608 1.589 13.272 1.00 94.31 78 GLY A CA 1
ATOM 576 C C . GLY A 1 78 ? -22.096 1.339 14.704 1.00 94.31 78 GLY A C 1
ATOM 577 O O . GLY A 1 78 ? -23.306 1.277 14.940 1.00 94.31 78 GLY A O 1
ATOM 578 N N . LYS A 1 79 ? -21.176 1.204 15.667 1.00 93.62 79 LYS A N 1
ATOM 579 C CA . LYS A 1 79 ? -21.478 1.027 17.099 1.00 93.62 79 LYS A CA 1
ATOM 580 C C . LYS A 1 79 ? -22.051 2.305 17.721 1.00 93.62 79 LYS A C 1
ATOM 582 O O . LYS A 1 79 ? -23.038 2.222 18.452 1.00 93.62 79 LYS A O 1
ATOM 587 N N . TYR A 1 80 ? -21.522 3.466 17.353 1.00 94.56 80 TYR A N 1
ATOM 588 C CA . TYR A 1 80 ? -22.026 4.779 17.746 1.00 94.56 80 TYR A CA 1
ATOM 589 C C . TYR A 1 80 ? -23.482 4.990 17.316 1.00 94.56 80 TYR A C 1
ATOM 591 O O . TYR A 1 80 ? -24.345 5.258 18.146 1.00 94.56 80 TYR A O 1
ATOM 599 N N . LYS A 1 81 ? -23.811 4.724 16.042 1.00 94.38 81 LYS A N 1
ATOM 600 C CA . LYS A 1 81 ? -25.197 4.819 15.536 1.00 94.38 81 LYS A CA 1
ATOM 601 C C . LYS A 1 81 ? -26.185 3.889 16.250 1.00 94.38 81 LYS A C 1
ATOM 603 O O . LYS A 1 81 ? -27.387 4.130 16.210 1.00 94.38 81 LYS A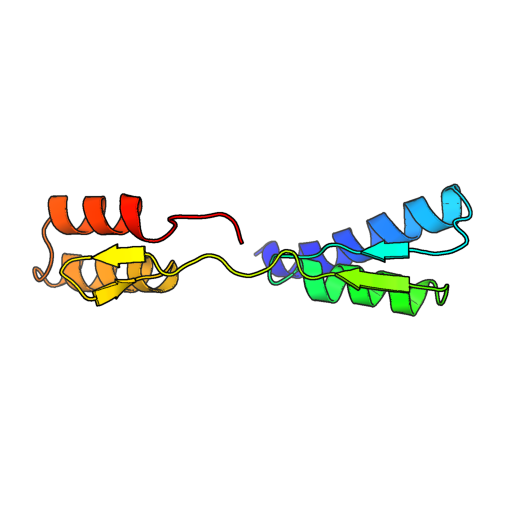 O 1
ATOM 608 N N . LYS A 1 82 ? -25.695 2.818 16.879 1.00 95.25 82 LYS A N 1
ATOM 609 C CA . LYS A 1 82 ? -26.488 1.881 17.691 1.00 95.25 82 LYS A CA 1
ATOM 610 C C . LYS A 1 82 ? -26.547 2.275 19.175 1.00 95.25 82 LYS A C 1
ATOM 612 O O . LYS A 1 82 ? -27.043 1.484 19.973 1.00 95.25 82 LYS A O 1
ATOM 617 N N . GLY A 1 83 ? -26.020 3.443 19.549 1.00 92.94 83 GLY A N 1
ATOM 618 C CA . GLY A 1 83 ? -25.964 3.936 20.926 1.00 92.94 83 GLY A CA 1
ATOM 619 C C . GLY A 1 83 ? -24.983 3.180 21.825 1.00 92.94 83 GLY A C 1
ATOM 620 O O . GLY A 1 83 ? -25.129 3.223 23.042 1.00 92.94 83 GLY A O 1
ATOM 621 N N . LYS A 1 84 ? -24.025 2.435 21.251 1.00 93.56 84 LYS A N 1
ATOM 622 C CA . LYS A 1 84 ? -23.043 1.648 22.021 1.00 93.56 84 LYS A CA 1
ATOM 623 C C . LYS A 1 84 ? -21.760 2.408 22.350 1.00 93.56 84 LYS A C 1
ATOM 625 O O . LYS A 1 84 ? -21.057 1.979 23.255 1.00 93.56 84 LYS A O 1
ATOM 630 N N . TYR A 1 85 ? -21.461 3.473 21.610 1.00 95.00 85 TYR A N 1
ATOM 631 C CA . TYR A 1 85 ? -20.321 4.364 21.833 1.00 95.00 85 TYR A CA 1
ATOM 632 C C . TYR A 1 85 ? -20.813 5.798 21.982 1.00 95.00 85 TYR A C 1
ATOM 634 O O . TYR A 1 85 ? -21.828 6.163 21.384 1.00 95.00 85 TYR A O 1
ATOM 642 N N . THR A 1 86 ? -20.099 6.575 22.790 1.00 95.62 86 THR A N 1
ATOM 643 C CA . THR A 1 86 ? -20.297 8.020 22.960 1.00 95.62 86 THR A CA 1
ATOM 644 C C . THR A 1 86 ? -19.490 8.817 21.929 1.00 95.62 86 THR A C 1
ATOM 646 O O . THR A 1 86 ? -18.709 8.246 21.165 1.00 95.62 86 THR A O 1
ATOM 649 N N . ASP A 1 87 ? -19.674 10.139 21.904 1.00 95.38 87 ASP A N 1
ATOM 650 C CA . ASP A 1 87 ? -18.826 11.040 21.111 1.00 95.38 87 ASP A CA 1
ATOM 651 C C . ASP A 1 87 ? -17.361 10.957 21.571 1.00 95.38 87 ASP A C 1
ATOM 653 O O . ASP A 1 87 ? -16.463 10.859 20.737 1.00 95.38 87 ASP A O 1
ATOM 657 N N . GLU A 1 88 ? -17.114 10.915 22.886 1.00 96.19 88 GLU A N 1
ATOM 658 C CA . GLU A 1 88 ? -15.772 10.712 23.444 1.00 96.19 88 GLU A CA 1
ATOM 659 C C . GLU A 1 88 ? -15.140 9.391 22.995 1.00 96.19 88 GLU A C 1
ATOM 661 O O . GLU A 1 88 ? -13.979 9.387 22.601 1.00 96.19 88 GLU A O 1
ATOM 666 N N . ASP A 1 89 ? -15.901 8.290 22.991 1.00 95.44 89 ASP A N 1
ATOM 667 C CA . ASP A 1 89 ? -15.396 6.992 22.533 1.00 95.44 89 ASP A CA 1
ATOM 668 C C . ASP A 1 89 ? -14.971 7.043 21.057 1.00 95.44 89 ASP A C 1
ATOM 670 O O . ASP A 1 89 ? -13.948 6.476 20.683 1.00 95.44 89 ASP A O 1
ATOM 674 N N . LEU A 1 90 ? -15.750 7.719 20.201 1.00 95.44 90 LEU A N 1
ATOM 675 C CA . LEU A 1 90 ? -15.386 7.891 18.793 1.00 95.44 90 LEU A CA 1
ATOM 676 C C . LEU A 1 90 ? -14.112 8.712 18.630 1.00 95.44 90 LEU A C 1
ATOM 678 O O . LEU A 1 90 ? -13.274 8.366 17.799 1.00 95.44 90 LEU A O 1
ATOM 682 N N . ARG A 1 91 ? -13.983 9.785 19.409 1.00 95.56 91 ARG A N 1
ATOM 683 C CA . ARG A 1 91 ? -12.827 10.672 19.351 1.00 95.56 91 ARG A CA 1
ATOM 684 C C . ARG A 1 91 ? -11.552 9.965 19.796 1.00 95.56 91 ARG A C 1
ATOM 686 O O . ARG A 1 91 ? -10.534 10.089 19.130 1.00 95.56 91 ARG A O 1
ATOM 693 N N . GLU A 1 92 ? -11.617 9.195 20.876 1.00 96.06 92 GLU A N 1
ATOM 694 C CA . GLU A 1 92 ? -10.472 8.415 21.354 1.00 96.06 92 GLU A CA 1
ATOM 695 C C . GLU A 1 92 ? -10.054 7.362 20.315 1.00 96.06 92 GLU A C 1
ATOM 697 O O . GLU A 1 92 ? -8.874 7.233 20.009 1.00 96.06 92 GLU A O 1
ATOM 702 N N . ILE A 1 93 ? -11.013 6.666 19.689 1.00 96.19 93 ILE A N 1
ATOM 703 C CA . ILE A 1 93 ? -10.712 5.720 18.602 1.00 96.19 93 ILE A CA 1
ATOM 704 C C . ILE A 1 93 ? -10.071 6.433 17.401 1.00 96.19 93 ILE A C 1
ATOM 706 O O . ILE A 1 93 ? -9.132 5.898 16.821 1.00 96.19 93 ILE A O 1
ATOM 710 N N . GLU A 1 94 ? -10.554 7.615 17.011 1.00 94.88 94 GLU A N 1
ATOM 711 C CA . GLU A 1 94 ? -9.972 8.395 15.909 1.00 94.88 94 GLU A CA 1
ATOM 712 C C . GLU A 1 94 ? -8.520 8.807 16.194 1.00 94.88 94 GLU A C 1
ATOM 714 O O . GLU A 1 94 ? -7.673 8.706 15.305 1.00 94.88 94 GLU A O 1
ATOM 719 N N . GLU A 1 95 ? -8.236 9.243 17.423 1.00 95.31 95 GLU A N 1
ATOM 720 C CA . GLU A 1 95 ? -6.907 9.694 17.846 1.00 95.31 95 GLU A CA 1
ATOM 721 C C . GLU A 1 95 ? -5.918 8.518 17.999 1.00 95.31 95 GLU A C 1
ATOM 723 O O . GLU A 1 95 ? -4.741 8.664 17.668 1.00 95.31 95 GLU A O 1
ATOM 728 N N . GLU A 1 96 ? -6.387 7.336 18.412 1.00 96.31 96 GLU A N 1
ATOM 729 C CA . GLU A 1 96 ? -5.525 6.189 18.737 1.00 96.31 96 GLU A CA 1
ATOM 730 C C . GLU A 1 96 ? -5.415 5.128 17.626 1.00 96.31 96 GLU A C 1
ATOM 732 O O . GLU A 1 96 ? -4.478 4.330 17.638 1.00 96.31 96 GLU A O 1
ATOM 737 N N . ALA A 1 97 ? -6.328 5.081 16.646 1.00 95.62 97 ALA A N 1
ATOM 738 C CA . ALA A 1 97 ? -6.349 4.020 15.624 1.00 95.62 97 ALA A CA 1
ATOM 739 C C . ALA A 1 97 ? -5.127 4.001 14.693 1.00 95.62 97 ALA A C 1
ATOM 741 O O . ALA A 1 97 ? -4.845 2.965 14.084 1.00 95.62 97 ALA A O 1
ATOM 742 N N . CYS A 1 98 ? -4.418 5.128 14.568 1.00 95.69 98 CYS A N 1
ATOM 743 C CA . CYS A 1 98 ? -3.257 5.269 13.693 1.00 95.69 98 CYS A CA 1
ATOM 744 C C . CYS A 1 98 ? -2.023 5.818 14.438 1.00 95.69 98 CYS A C 1
ATOM 746 O O . CYS A 1 98 ? -1.636 6.967 14.212 1.00 95.69 98 CYS A O 1
ATOM 748 N N . PRO A 1 99 ? -1.382 5.027 15.321 1.00 95.25 99 PRO A N 1
ATOM 749 C CA . PRO A 1 99 ? -0.381 5.540 16.261 1.00 95.25 99 PRO A CA 1
ATOM 750 C C . PRO A 1 99 ? 1.006 5.780 15.642 1.00 95.25 99 PRO A C 1
ATOM 752 O O . PRO A 1 99 ? 1.816 6.518 16.206 1.00 95.25 99 PRO A O 1
ATOM 755 N N . THR A 1 100 ? 1.330 5.140 14.513 1.00 95.12 100 THR A N 1
ATOM 756 C CA . THR A 1 100 ? 2.655 5.236 13.876 1.00 95.12 100 THR A CA 1
ATOM 757 C C . THR A 1 100 ? 2.568 5.324 12.355 1.00 95.12 100 THR A C 1
ATOM 759 O O . THR A 1 100 ? 1.502 5.239 11.759 1.00 95.12 100 THR A O 1
ATOM 762 N N . TRP A 1 101 ? 3.720 5.473 11.703 1.00 91.56 101 TRP A N 1
ATOM 763 C CA . TRP A 1 101 ? 3.840 5.343 10.252 1.00 91.56 101 TRP A CA 1
ATOM 764 C C . TRP A 1 101 ? 3.801 3.872 9.829 1.00 91.56 101 TRP A C 1
ATOM 766 O O . TRP A 1 101 ? 4.319 3.020 10.558 1.00 91.56 101 TRP A O 1
ATOM 776 N N . GLY A 1 102 ? 3.243 3.607 8.646 1.00 87.00 102 GLY A N 1
ATOM 777 C CA . GLY A 1 102 ? 3.282 2.321 7.948 1.00 87.00 102 GLY A CA 1
ATOM 778 C C . GLY A 1 102 ? 2.008 2.033 7.169 1.00 87.00 102 GLY A C 1
ATOM 779 O O . GLY A 1 102 ? 1.277 3.004 6.872 1.00 87.00 102 GLY A O 1
#

Secondary structure (DSSP, 8-state):
--TTHHHHHHHHHHHHHHHHTT-S-EEE---STTHHHHHHHHHHHHTS-EEE----PPPPEEETTEEE-HHHHHHHHHHHHTTSS-HHHHHHHHHHS--S--

Organism: NCBI:txid412755

Sequence (102 aa):
KYSLATREIIADSIEAVSMAHPFDGLVLIPSCDKIVPGMIMAALRLNIPSIVISGGPMLAGKFKGEDIDYSTCYEAIGKYKKGKYTDEDLREIEEEACPTWG

Foldseek 3Di:
DCLQVVLQVLLVVLLVVCVVVVDQEEEQEDEDDSRVNSSVNNCVVVVHHYDYDYPDDFDFFDDPRDTAAPVVLVVVVVCVVVVNDDPVSSVSNVVGRGPDDD

InterPro domains:
  IPR000581 Dihydroxy-acid/6-phosphogluconate dehydratase, N-terminal [PF00920] (1-102)
  IPR020558 Dihydroxy-acid/6-phosphogluconate dehydratase, conserved site [PS00886] (32-42)
  IPR037237 IlvD/EDD, N-terminal domain [SSF143975] (1-102)

pLDDT: mean 95.76, std 2.46, range [81.81, 98.44]